Protein AF-Q3LVM0-F1 (afdb_monomer_lite)

Structure (mmCIF, N/CA/C/O backbone):
data_AF-Q3LVM0-F1
#
_entry.id   AF-Q3LVM0-F1
#
loop_
_atom_site.group_PDB
_atom_site.id
_atom_site.type_symbol
_atom_site.label_atom_id
_atom_site.label_alt_id
_atom_site.label_comp_id
_atom_site.label_asym_id
_atom_site.label_entity_id
_atom_site.label_seq_id
_atom_site.pdbx_PDB_ins_code
_atom_site.Cartn_x
_atom_site.Cartn_y
_atom_site.Cartn_z
_atom_site.occupancy
_atom_site.B_iso_or_equiv
_atom_site.auth_seq_id
_atom_site.auth_comp_id
_atom_site.auth_asym_id
_atom_sit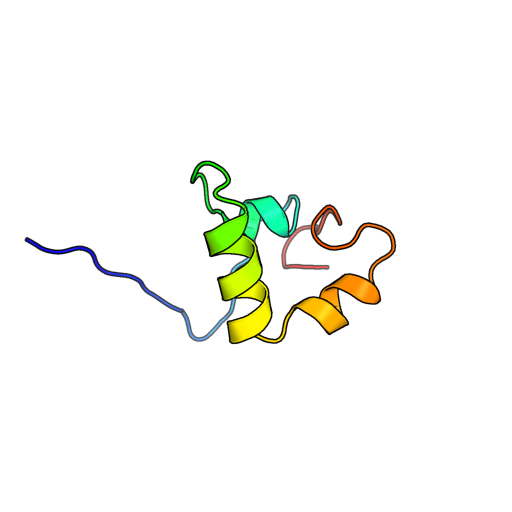e.auth_atom_id
_atom_site.pdbx_PDB_model_num
ATOM 1 N N . GLU A 1 1 ? -1.992 -19.673 -20.244 1.00 70.56 1 GLU A N 1
ATOM 2 C CA . GLU A 1 1 ? -1.318 -19.491 -18.938 1.00 70.56 1 GLU A CA 1
ATOM 3 C C . GLU A 1 1 ? -2.134 -18.541 -18.069 1.00 70.56 1 GLU A C 1
ATOM 5 O O . GLU A 1 1 ? -2.872 -17.738 -18.627 1.00 70.56 1 GLU A O 1
ATOM 10 N N . GLY A 1 2 ? -2.060 -18.663 -16.740 1.00 89.44 2 GLY A N 1
ATOM 11 C CA . GLY A 1 2 ? -2.766 -17.790 -15.788 1.00 89.44 2 GLY A CA 1
ATOM 12 C C . GLY A 1 2 ? -1.827 -16.818 -15.065 1.00 89.44 2 GLY A C 1
ATOM 13 O O . GLY A 1 2 ? -0.607 -16.956 -15.137 1.00 89.44 2 GLY A O 1
ATOM 14 N N . SER A 1 3 ? -2.391 -15.845 -14.347 1.00 93.56 3 SER A N 1
ATOM 15 C CA . SER A 1 3 ? -1.631 -14.882 -13.536 1.00 93.56 3 SER A CA 1
ATOM 16 C C . SER A 1 3 ? -1.134 -15.491 -12.219 1.00 93.56 3 SER A C 1
ATOM 18 O O . SER A 1 3 ? -1.837 -16.294 -11.608 1.00 93.56 3 SER A O 1
ATOM 20 N N . LYS A 1 4 ? 0.039 -15.055 -11.743 1.00 95.38 4 LYS A N 1
ATOM 21 C CA . LYS A 1 4 ? 0.616 -15.421 -10.435 1.00 95.38 4 LYS A CA 1
ATOM 22 C C . LYS A 1 4 ? 0.855 -14.158 -9.602 1.00 95.38 4 LYS A C 1
ATOM 24 O O . LYS A 1 4 ? 1.187 -13.119 -10.164 1.00 95.38 4 LYS A O 1
ATOM 29 N N . ALA A 1 5 ? 0.719 -14.266 -8.283 1.00 94.69 5 ALA A N 1
ATOM 30 C CA . ALA A 1 5 ? 1.100 -13.237 -7.314 1.00 94.69 5 ALA A CA 1
ATOM 31 C C . ALA A 1 5 ? 2.063 -13.853 -6.286 1.00 94.69 5 ALA A C 1
ATOM 33 O O . ALA A 1 5 ? 1.961 -15.046 -5.998 1.00 94.69 5 ALA A O 1
ATOM 34 N N . TYR A 1 6 ? 3.002 -13.062 -5.764 1.00 95.50 6 TYR A N 1
ATOM 35 C CA . TYR A 1 6 ? 4.025 -13.520 -4.822 1.00 95.50 6 TYR A CA 1
ATOM 36 C C . TYR A 1 6 ? 4.132 -12.566 -3.633 1.00 95.50 6 TYR A C 1
ATOM 38 O O . TYR A 1 6 ? 4.097 -11.351 -3.809 1.00 95.50 6 TYR A O 1
ATOM 46 N N . VAL A 1 7 ? 4.289 -13.136 -2.439 1.00 96.00 7 VAL A N 1
ATOM 47 C CA . VAL A 1 7 ? 4.521 -12.412 -1.187 1.00 96.00 7 VAL A CA 1
ATOM 48 C C . VAL A 1 7 ? 5.772 -13.005 -0.548 1.00 96.00 7 VAL A C 1
ATOM 50 O O . VAL A 1 7 ? 5.827 -14.206 -0.284 1.00 96.00 7 VAL A O 1
ATOM 53 N N . ALA A 1 8 ? 6.796 -12.177 -0.352 1.00 96.31 8 ALA A N 1
ATOM 54 C CA . ALA A 1 8 ? 8.065 -12.597 0.233 1.00 96.31 8 ALA A CA 1
ATOM 55 C C . ALA A 1 8 ? 7.985 -12.701 1.766 1.00 96.31 8 ALA A C 1
ATOM 57 O O . ALA A 1 8 ? 7.137 -12.074 2.395 1.00 96.31 8 ALA A O 1
ATOM 58 N N . GLN A 1 9 ? 8.914 -13.450 2.374 1.00 96.94 9 GLN A N 1
ATOM 59 C CA . GLN A 1 9 ? 9.056 -13.505 3.838 1.00 96.94 9 GLN A CA 1
ATOM 60 C C . GLN A 1 9 ? 9.467 -12.154 4.438 1.00 96.94 9 GLN A C 1
ATOM 62 O O . GLN A 1 9 ? 9.003 -11.789 5.514 1.00 96.94 9 GLN A O 1
ATOM 67 N N . SER A 1 10 ? 10.345 -11.421 3.749 1.00 94.44 10 SER A N 1
ATOM 68 C CA . SER A 1 10 ? 10.722 -10.058 4.121 1.00 94.44 10 SER A CA 1
ATOM 69 C C . SER A 1 10 ? 9.916 -9.071 3.279 1.00 94.44 10 SER A C 1
ATOM 71 O O . SER A 1 10 ? 9.975 -9.169 2.049 1.00 94.44 10 SER A O 1
ATOM 73 N N . PRO A 1 11 ? 9.172 -8.135 3.896 1.00 91.44 11 PRO A N 1
ATOM 74 C CA . PRO A 1 11 ? 8.411 -7.151 3.144 1.00 91.44 11 PRO A CA 1
ATOM 75 C C . PRO A 1 11 ? 9.359 -6.259 2.343 1.00 91.44 11 PRO A C 1
ATOM 77 O O . PRO A 1 11 ? 10.441 -5.889 2.805 1.00 91.44 11 PRO A O 1
ATOM 80 N N . TRP A 1 12 ? 8.932 -5.907 1.137 1.00 90.75 12 TRP A N 1
ATOM 81 C CA . TRP A 1 12 ? 9.609 -4.937 0.293 1.00 90.75 12 TRP A CA 1
ATOM 82 C C . TRP A 1 12 ? 8.602 -3.867 -0.107 1.00 90.75 12 TRP A C 1
ATOM 84 O O . TRP A 1 12 ? 7.535 -4.188 -0.628 1.00 90.75 12 TRP A O 1
ATOM 94 N N . ILE A 1 13 ? 8.941 -2.614 0.181 1.00 91.88 13 ILE A N 1
ATOM 95 C CA . ILE A 1 13 ? 8.081 -1.450 -0.016 1.00 91.88 13 ILE A CA 1
ATOM 96 C C . ILE A 1 13 ? 8.901 -0.388 -0.756 1.00 91.88 13 ILE A C 1
ATOM 98 O O . ILE A 1 13 ? 10.077 -0.184 -0.437 1.00 91.88 13 ILE A O 1
ATOM 102 N N . GLN A 1 14 ? 8.302 0.252 -1.758 1.00 91.94 14 GLN A N 1
ATOM 103 C CA . GLN A 1 14 ? 8.920 1.329 -2.527 1.00 91.94 14 GLN A CA 1
ATOM 104 C C . GLN A 1 14 ? 8.771 2.665 -1.799 1.00 91.94 14 GLN A C 1
ATOM 106 O O . GLN A 1 14 ? 7.735 2.935 -1.190 1.00 91.94 14 GLN A O 1
ATOM 111 N N . SER A 1 15 ? 9.776 3.529 -1.929 1.00 93.25 15 SER A N 1
ATOM 112 C CA . SER A 1 15 ? 9.642 4.932 -1.538 1.00 93.25 15 SER A CA 1
ATOM 113 C C . SER A 1 15 ? 8.542 5.591 -2.375 1.00 93.25 15 SER A C 1
ATOM 115 O O . SER A 1 15 ? 8.536 5.456 -3.599 1.00 93.25 15 SER A O 1
ATOM 117 N N . GLY A 1 16 ? 7.618 6.303 -1.739 1.00 94.31 16 GLY A N 1
ATOM 118 C CA . GLY A 1 16 ? 6.433 6.850 -2.407 1.00 94.31 16 GLY A CA 1
ATOM 119 C C . GLY A 1 16 ? 5.227 6.881 -1.479 1.00 94.31 16 GLY A C 1
ATOM 120 O O . GLY A 1 16 ? 5.385 6.770 -0.266 1.00 94.31 16 GLY A O 1
ATOM 121 N N . LYS A 1 17 ? 4.018 7.048 -2.020 1.00 96.81 17 LYS A N 1
ATOM 122 C CA . LYS A 1 17 ? 2.803 6.983 -1.197 1.00 96.81 17 LYS A CA 1
ATOM 123 C C . LYS A 1 17 ? 2.447 5.539 -0.857 1.00 96.81 17 LYS A C 1
ATOM 125 O O . LYS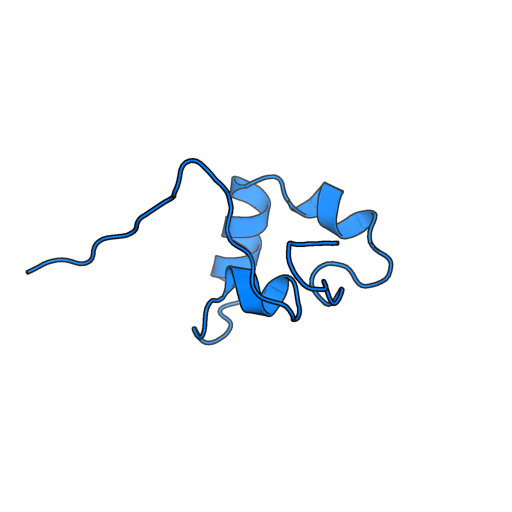 A 1 17 ? 2.789 4.605 -1.590 1.00 96.81 17 LYS A O 1
ATOM 130 N N . ILE A 1 18 ? 1.707 5.353 0.233 1.00 96.75 18 ILE A N 1
ATOM 131 C CA . ILE A 1 18 ? 1.130 4.048 0.579 1.00 96.75 18 ILE A CA 1
ATOM 132 C C . ILE A 1 18 ? 0.149 3.597 -0.517 1.00 96.75 18 ILE A C 1
ATOM 134 O O . ILE A 1 18 ? 0.220 2.448 -0.949 1.00 96.75 18 ILE A O 1
ATOM 138 N N . GLU A 1 19 ? -0.689 4.505 -1.031 1.00 97.94 19 GLU A N 1
ATOM 139 C CA . GLU A 1 19 ? -1.607 4.236 -2.151 1.00 97.94 19 GLU A CA 1
ATOM 140 C C . GLU A 1 19 ? -0.873 3.675 -3.380 1.00 97.94 19 GLU A C 1
ATOM 142 O O . GLU A 1 19 ? -1.271 2.642 -3.921 1.00 97.94 19 GLU A O 1
ATOM 147 N N . ASP A 1 20 ? 0.252 4.285 -3.766 1.00 97.31 20 ASP A N 1
ATOM 148 C CA . ASP A 1 20 ? 1.053 3.844 -4.915 1.00 97.31 20 ASP A CA 1
ATOM 149 C C . ASP A 1 20 ? 1.612 2.426 -4.711 1.00 97.31 20 ASP A C 1
ATOM 151 O O . ASP A 1 20 ? 1.634 1.615 -5.642 1.00 97.31 20 ASP A O 1
ATOM 155 N N . ASN A 1 21 ? 2.026 2.095 -3.483 1.00 96.19 21 ASN A N 1
ATOM 156 C CA . ASN A 1 21 ? 2.516 0.763 -3.129 1.00 96.19 21 ASN A CA 1
ATOM 157 C C . ASN A 1 21 ? 1.407 -0.300 -3.166 1.00 96.19 21 ASN A C 1
ATOM 159 O O . ASN A 1 21 ? 1.665 -1.432 -3.578 1.00 96.19 21 ASN A O 1
ATOM 163 N N . ILE A 1 22 ? 0.179 0.051 -2.772 1.00 97.12 22 ILE A N 1
ATOM 164 C CA . ILE A 1 22 ? -0.981 -0.854 -2.820 1.00 97.12 22 ILE A CA 1
ATOM 165 C C . ILE A 1 22 ? -1.455 -1.058 -4.266 1.00 97.12 22 ILE A C 1
ATOM 167 O O . ILE A 1 22 ? -1.747 -2.186 -4.670 1.00 97.12 22 ILE A O 1
ATOM 171 N N . LEU A 1 23 ? -1.529 0.015 -5.060 1.00 97.81 23 LEU A N 1
ATOM 172 C CA . LEU A 1 23 ? -1.955 -0.040 -6.461 1.00 97.81 23 LEU A CA 1
ATOM 173 C C . LEU A 1 23 ? -0.916 -0.714 -7.358 1.00 97.81 23 LEU A C 1
ATOM 175 O O . LEU A 1 23 ? -1.279 -1.399 -8.318 1.00 97.81 23 LEU A O 1
ATOM 179 N N . PHE A 1 24 ? 0.366 -0.521 -7.053 1.00 96.06 24 PHE A N 1
ATOM 180 C CA . PHE A 1 24 ? 1.498 -1.107 -7.762 1.00 96.06 24 PHE A CA 1
ATOM 181 C C . PHE A 1 24 ? 1.414 -0.904 -9.289 1.00 96.06 24 PHE A C 1
ATOM 183 O O . PHE A 1 24 ? 1.511 -1.846 -10.078 1.00 96.06 24 PHE A O 1
ATOM 190 N N . GLY A 1 25 ? 1.166 0.344 -9.704 1.00 95.31 25 GLY A N 1
ATOM 191 C CA . GLY A 1 25 ? 1.056 0.754 -11.110 1.00 95.31 25 GLY A CA 1
ATOM 192 C C . GLY A 1 25 ? -0.297 0.478 -11.778 1.00 95.31 25 GLY A C 1
ATOM 193 O O . GLY A 1 25 ? -0.447 0.742 -12.970 1.00 95.31 25 GLY A O 1
ATOM 194 N N . ARG A 1 26 ? -1.288 -0.049 -11.048 1.00 96.81 26 ARG A N 1
ATOM 195 C CA . ARG A 1 26 ? -2.671 -0.160 -11.537 1.00 96.81 26 ARG A CA 1
ATOM 196 C C . ARG A 1 26 ? -3.412 1.164 -11.384 1.00 96.81 26 ARG A C 1
ATOM 198 O O . ARG A 1 26 ? -3.159 1.921 -10.454 1.00 96.81 26 ARG A O 1
ATOM 205 N N . GLU A 1 27 ? -4.368 1.405 -12.274 1.00 97.88 27 GLU A N 1
ATOM 206 C CA . GLU A 1 27 ? -5.305 2.518 -12.122 1.00 97.88 27 GLU A CA 1
ATOM 207 C C . GLU A 1 27 ? -6.189 2.329 -10.882 1.00 97.88 27 GLU A C 1
ATOM 209 O O . GLU A 1 27 ? -6.509 1.203 -10.486 1.00 97.88 27 GLU A O 1
ATOM 214 N N . MET A 1 28 ? -6.590 3.447 -10.276 1.00 98.12 28 MET A N 1
ATOM 215 C CA . MET A 1 28 ? -7.448 3.451 -9.097 1.00 98.12 28 MET A CA 1
ATOM 216 C C . MET A 1 28 ? -8.869 2.981 -9.439 1.00 98.12 28 MET A C 1
ATOM 218 O O . MET A 1 28 ? -9.608 3.657 -10.154 1.00 98.12 28 MET A O 1
ATOM 222 N N . ASP A 1 29 ? -9.275 1.871 -8.826 1.00 98.44 29 ASP A N 1
ATOM 223 C CA . ASP A 1 29 ? -10.667 1.440 -8.686 1.00 98.44 29 ASP A CA 1
ATOM 224 C C . ASP A 1 29 ? -11.054 1.598 -7.213 1.00 98.44 29 ASP A C 1
ATOM 226 O O . ASP A 1 29 ? -10.677 0.775 -6.377 1.00 98.44 29 ASP A O 1
ATOM 230 N N . ARG A 1 30 ? -11.784 2.674 -6.894 1.00 98.00 30 ARG A N 1
ATOM 231 C CA . ARG A 1 30 ? -12.100 3.047 -5.505 1.00 98.00 30 ARG A CA 1
ATOM 232 C C . ARG A 1 30 ? -12.885 1.966 -4.766 1.00 98.00 30 ARG A C 1
ATOM 234 O O . ARG A 1 30 ? -12.586 1.688 -3.611 1.00 98.00 30 ARG A O 1
ATOM 241 N N . GLU A 1 31 ? -13.848 1.320 -5.423 1.00 98.44 31 GLU A N 1
ATOM 242 C CA . GLU A 1 31 ? -14.668 0.293 -4.772 1.00 98.44 31 GLU A CA 1
ATOM 243 C C . GLU A 1 31 ? -13.819 -0.930 -4.413 1.00 98.44 31 GLU A C 1
ATOM 245 O O . GLU A 1 31 ? -13.913 -1.475 -3.309 1.00 98.44 31 GLU A O 1
ATOM 250 N N . ARG A 1 32 ? -12.964 -1.370 -5.341 1.00 98.31 32 ARG A N 1
ATOM 251 C CA . ARG A 1 32 ? -12.044 -2.477 -5.087 1.00 98.31 32 ARG A CA 1
ATOM 252 C C . ARG A 1 32 ? -11.009 -2.110 -4.030 1.00 98.31 32 ARG A C 1
ATOM 254 O O . ARG A 1 32 ? -10.727 -2.936 -3.165 1.00 98.31 32 ARG A O 1
ATOM 261 N N . TYR A 1 33 ? -10.441 -0.915 -4.117 1.00 98.62 33 TYR A N 1
ATOM 262 C CA . TYR A 1 33 ? -9.419 -0.430 -3.201 1.00 98.62 33 TYR A CA 1
ATOM 263 C C . TYR A 1 33 ? -9.949 -0.391 -1.761 1.00 98.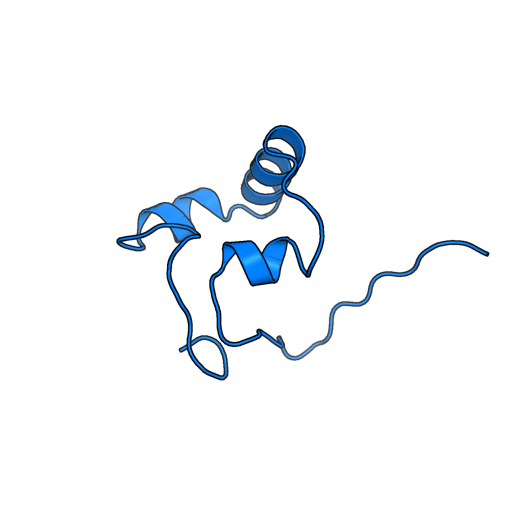62 33 TYR A C 1
ATOM 265 O O . TYR A 1 33 ? -9.370 -1.034 -0.888 1.00 98.62 33 TYR A O 1
ATOM 273 N N . ASP A 1 34 ? -11.127 0.199 -1.536 1.00 98.25 34 ASP A N 1
ATOM 274 C CA . ASP A 1 34 ? -11.762 0.257 -0.214 1.00 98.25 34 ASP A CA 1
ATOM 275 C C . ASP A 1 34 ? -12.082 -1.134 0.356 1.00 98.25 34 ASP A C 1
ATOM 277 O O . ASP A 1 34 ? -11.930 -1.368 1.561 1.00 98.25 34 ASP A O 1
ATOM 281 N N . LYS A 1 35 ? -12.491 -2.085 -0.499 1.00 98.50 35 LYS A N 1
ATOM 282 C CA . LYS A 1 35 ? -12.701 -3.488 -0.100 1.00 98.50 35 LYS A CA 1
ATOM 283 C C . LYS A 1 35 ? -11.398 -4.175 0.303 1.00 98.50 35 L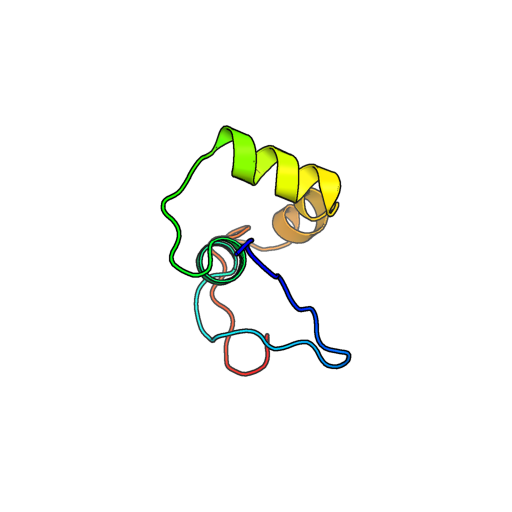YS A C 1
ATOM 285 O O . LYS A 1 35 ? -11.411 -4.956 1.251 1.00 98.50 35 LYS A O 1
ATOM 290 N N . VAL A 1 36 ? -10.288 -3.905 -0.389 1.00 98.12 36 VAL A N 1
ATOM 291 C CA . VAL A 1 36 ? -8.967 -4.439 -0.014 1.00 98.12 36 VAL A CA 1
ATOM 292 C C . VAL A 1 36 ? -8.508 -3.843 1.313 1.00 98.12 36 VAL A C 1
ATOM 294 O O . VAL A 1 36 ? -8.081 -4.598 2.181 1.00 98.12 36 VAL A O 1
ATOM 297 N N . LEU A 1 37 ? -8.654 -2.529 1.515 1.00 98.31 37 LEU A N 1
ATOM 298 C CA . LEU A 1 37 ? -8.300 -1.889 2.785 1.00 98.31 37 LEU A CA 1
ATOM 299 C C . LEU A 1 37 ? -9.083 -2.475 3.965 1.00 98.31 37 LEU A C 1
ATOM 301 O O . LEU A 1 37 ? -8.507 -2.712 5.024 1.00 98.31 37 LEU A O 1
ATOM 305 N N . GLU A 1 38 ? -10.377 -2.747 3.779 1.00 98.00 38 GLU A N 1
ATOM 306 C CA . GLU A 1 38 ? -11.203 -3.426 4.783 1.00 98.00 38 GLU A CA 1
ATOM 307 C C . GLU A 1 38 ? -10.729 -4.866 5.029 1.00 98.00 38 GLU A C 1
ATOM 309 O O . GLU A 1 38 ? -10.474 -5.252 6.168 1.00 98.00 38 GLU A O 1
ATOM 314 N N . ALA A 1 39 ? -10.559 -5.658 3.965 1.00 98.25 39 ALA A N 1
ATOM 315 C CA . ALA A 1 39 ? -10.164 -7.063 4.067 1.00 98.25 39 ALA A CA 1
ATOM 316 C C . ALA A 1 39 ? -8.778 -7.247 4.709 1.00 98.25 39 ALA A C 1
ATOM 318 O O . ALA A 1 39 ? -8.549 -8.231 5.410 1.00 98.25 39 ALA A O 1
ATOM 319 N N . CYS A 1 40 ? -7.869 -6.295 4.495 1.00 97.62 40 CYS A N 1
ATOM 320 C CA . CYS A 1 40 ? -6.543 -6.258 5.108 1.00 97.62 40 CYS A CA 1
ATOM 321 C C . CYS A 1 40 ? -6.520 -5.533 6.465 1.00 97.62 40 CYS A C 1
ATOM 323 O O . CYS A 1 40 ? -5.453 -5.422 7.058 1.00 97.62 40 CYS A O 1
ATOM 325 N N . SER A 1 41 ? -7.671 -5.061 6.965 1.00 97.75 41 SER A N 1
ATOM 326 C CA . SER A 1 41 ? -7.809 -4.315 8.227 1.00 97.75 41 SER A CA 1
ATOM 327 C C . SER A 1 41 ? -6.953 -3.043 8.320 1.00 97.75 41 SER A C 1
ATOM 329 O O . SER A 1 41 ? -6.661 -2.578 9.415 1.00 97.75 41 SER A O 1
ATOM 331 N N . LEU A 1 42 ? -6.608 -2.435 7.181 1.00 97.75 42 LEU A N 1
ATOM 332 C CA . LEU A 1 42 ? -5.692 -1.292 7.109 1.00 97.75 42 LEU A CA 1
ATOM 333 C C . LEU A 1 42 ? -6.343 0.049 7.459 1.00 97.75 42 LEU A C 1
ATOM 335 O O . LEU A 1 42 ? -5.636 1.009 7.735 1.00 97.75 42 LEU A O 1
ATOM 339 N N . LYS A 1 43 ? -7.677 0.162 7.449 1.00 97.06 43 LYS A N 1
ATOM 340 C CA . LYS A 1 43 ? -8.352 1.465 7.610 1.00 97.06 43 LYS A CA 1
ATOM 341 C C . LYS A 1 43 ? -7.968 2.189 8.900 1.00 97.06 43 LYS A C 1
ATOM 343 O O . LYS A 1 43 ? -7.607 3.358 8.849 1.00 97.06 43 LYS A O 1
ATOM 348 N N . LYS A 1 44 ? -7.975 1.482 10.033 1.00 95.81 44 LYS A N 1
ATOM 349 C CA . LYS A 1 44 ? -7.591 2.060 11.330 1.00 95.81 44 LYS A CA 1
ATOM 350 C C . LYS A 1 44 ? -6.122 2.475 11.362 1.00 95.81 44 LYS A C 1
ATOM 352 O O . LYS A 1 44 ? -5.801 3.512 11.927 1.00 95.81 44 LYS A O 1
ATOM 357 N N . ASP A 1 45 ? -5.248 1.692 10.735 1.00 96.62 45 ASP A N 1
ATOM 358 C CA . ASP A 1 45 ? -3.819 2.008 10.642 1.00 96.62 45 ASP A CA 1
ATOM 359 C C . ASP A 1 45 ? -3.553 3.204 9.721 1.00 96.62 45 ASP A C 1
ATOM 361 O O . ASP A 1 45 ? -2.587 3.928 9.915 1.00 96.62 45 ASP A O 1
ATOM 365 N N . LEU A 1 46 ? -4.405 3.448 8.725 1.00 97.25 46 LEU A N 1
ATOM 366 C CA . LEU A 1 46 ? -4.322 4.645 7.891 1.00 97.25 46 LEU A CA 1
ATOM 367 C C . LEU A 1 46 ? -4.884 5.876 8.617 1.00 97.25 46 LEU A C 1
ATOM 369 O O . LEU A 1 46 ? -4.324 6.958 8.483 1.00 97.25 46 LEU A O 1
ATOM 373 N N . GLU A 1 47 ? -5.936 5.728 9.427 1.00 96.56 47 GLU A N 1
ATOM 374 C CA . GLU A 1 47 ? -6.548 6.827 10.196 1.00 96.56 47 GLU A CA 1
ATOM 375 C C . GLU A 1 47 ? -5.587 7.500 11.190 1.00 96.56 47 GLU A C 1
ATOM 377 O O . GLU A 1 47 ? -5.739 8.689 11.472 1.00 96.56 47 GLU A O 1
ATOM 382 N N . ILE A 1 48 ? -4.590 6.778 11.719 1.00 96.44 48 ILE A N 1
ATOM 383 C CA . ILE A 1 48 ? -3.592 7.368 12.632 1.00 96.44 48 ILE A CA 1
ATOM 384 C C . ILE A 1 48 ? -2.554 8.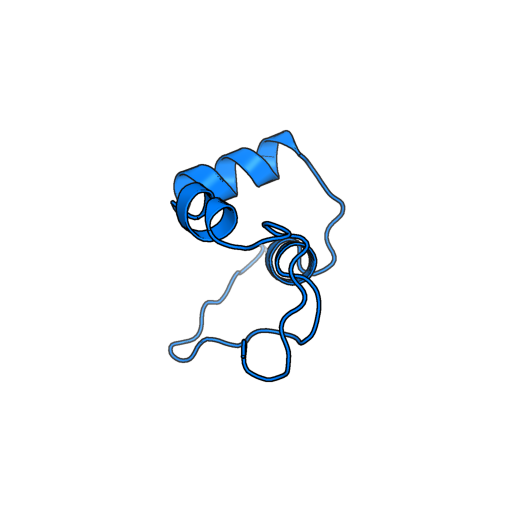232 11.899 1.00 96.44 48 ILE A C 1
ATOM 386 O O . ILE A 1 48 ? -1.851 9.015 12.540 1.00 96.44 48 ILE A O 1
ATOM 390 N N . LEU A 1 49 ? -2.417 8.079 10.578 1.00 95.00 49 LEU A N 1
ATOM 391 C CA . LEU A 1 49 ? -1.471 8.842 9.772 1.00 95.00 49 LEU A CA 1
ATOM 392 C C . LEU A 1 49 ? -2.102 10.171 9.356 1.00 95.00 49 LEU A C 1
ATOM 394 O O . LEU A 1 49 ? -3.201 10.203 8.807 1.00 95.00 49 LEU A O 1
ATOM 398 N N . SER A 1 50 ? -1.370 11.276 9.521 1.00 93.19 50 SER A N 1
ATOM 399 C CA . SER A 1 50 ? -1.866 12.630 9.219 1.00 93.19 50 SER A CA 1
ATOM 400 C C . SER A 1 50 ? -2.391 12.812 7.788 1.00 93.19 50 SER A C 1
ATOM 402 O O . SER A 1 50 ? -3.203 13.702 7.548 1.00 93.19 50 SER A O 1
ATOM 404 N N . PHE A 1 51 ? -1.922 11.992 6.841 1.00 96.44 51 PHE A N 1
ATOM 405 C CA . PHE A 1 51 ? -2.330 12.029 5.435 1.00 96.44 51 PHE A CA 1
ATOM 406 C C . PHE A 1 51 ? -2.960 10.714 4.958 1.00 96.44 51 PHE A C 1
ATOM 408 O O . PHE A 1 51 ? -3.104 10.516 3.754 1.00 96.44 51 PHE A O 1
ATOM 415 N N . GLY A 1 52 ? -3.325 9.803 5.866 1.00 97.19 52 GLY A N 1
ATOM 416 C CA . GLY A 1 52 ? -3.884 8.506 5.491 1.00 97.19 52 GLY A CA 1
ATOM 417 C C . GLY A 1 52 ? -2.956 7.720 4.564 1.00 97.19 52 GLY A C 1
ATOM 418 O O . GLY A 1 52 ? -1.738 7.681 4.758 1.00 97.19 52 GLY A O 1
ATOM 419 N N . ASP A 1 53 ? -3.523 7.142 3.509 1.00 97.31 53 ASP A N 1
ATOM 420 C CA . ASP A 1 53 ? -2.788 6.424 2.461 1.00 97.31 53 ASP A CA 1
ATOM 421 C C . ASP A 1 53 ? -1.998 7.329 1.499 1.00 97.31 53 ASP A C 1
ATOM 423 O O . ASP A 1 53 ? -1.154 6.848 0.740 1.00 97.31 53 ASP A O 1
ATOM 427 N N . GLN A 1 54 ? -2.196 8.647 1.572 1.00 97.88 54 GLN A N 1
ATOM 428 C CA . GLN A 1 54 ? -1.384 9.636 0.859 1.00 97.88 54 GLN A CA 1
ATOM 429 C C . GLN A 1 54 ? -0.076 9.958 1.594 1.00 97.88 54 GLN A C 1
ATOM 431 O O . GLN A 1 54 ? 0.733 10.742 1.090 1.00 97.88 54 GLN A O 1
ATOM 436 N N . THR A 1 55 ? 0.152 9.364 2.769 1.00 96.50 55 THR A N 1
ATOM 437 C CA . THR A 1 55 ? 1.417 9.477 3.501 1.00 96.50 55 THR A CA 1
ATOM 438 C C . THR A 1 55 ? 2.565 8.941 2.650 1.00 96.50 55 THR A C 1
ATOM 440 O O . THR A 1 55 ? 2.502 7.827 2.127 1.00 96.50 55 THR A O 1
ATOM 443 N N . VAL A 1 56 ? 3.616 9.751 2.509 1.00 94.56 56 VAL A N 1
ATOM 444 C CA . VAL A 1 56 ? 4.842 9.375 1.800 1.00 94.56 56 VAL 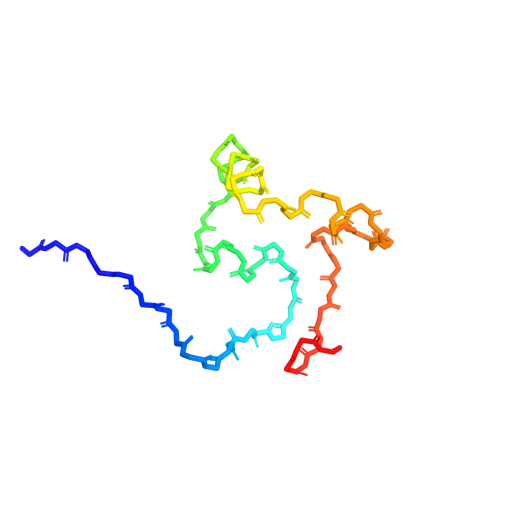A CA 1
ATOM 445 C C . VAL A 1 56 ? 5.767 8.648 2.764 1.00 94.56 56 VAL A C 1
ATOM 447 O O . VAL A 1 56 ? 6.087 9.174 3.828 1.00 94.56 56 VAL A O 1
ATOM 450 N N . ILE A 1 57 ? 6.211 7.463 2.366 1.00 90.94 57 ILE A N 1
ATOM 451 C CA . ILE A 1 57 ? 7.176 6.637 3.088 1.00 90.94 57 ILE A CA 1
ATOM 452 C C . ILE A 1 57 ? 8.529 6.656 2.371 1.00 90.94 57 ILE A C 1
ATOM 454 O O . ILE A 1 57 ? 8.596 6.676 1.136 1.00 90.94 57 ILE A O 1
ATOM 458 N N . GLY A 1 58 ? 9.611 6.691 3.149 1.00 85.44 58 GLY A N 1
ATOM 459 C CA . GLY A 1 58 ? 10.979 6.650 2.649 1.00 85.44 58 GLY A CA 1
ATOM 460 C C . GLY A 1 58 ? 11.449 5.231 2.325 1.00 85.44 58 GLY A C 1
ATOM 461 O O . GLY A 1 58 ? 10.679 4.265 2.318 1.00 85.44 58 GLY A O 1
ATOM 462 N N . GLU A 1 59 ? 12.752 5.089 2.064 1.00 73.44 59 GLU A N 1
ATOM 463 C CA . GLU A 1 59 ? 13.348 3.769 1.846 1.00 73.44 59 GLU A CA 1
ATOM 464 C C . GLU A 1 59 ? 13.088 2.852 3.049 1.00 73.44 59 GLU A C 1
ATOM 466 O O . GLU A 1 59 ? 13.321 3.224 4.198 1.00 73.44 59 GLU A O 1
ATOM 471 N N . ARG A 1 60 ? 12.660 1.614 2.764 1.00 64.44 60 ARG A N 1
ATOM 472 C CA . ARG A 1 60 ? 12.350 0.569 3.760 1.00 64.44 60 ARG A CA 1
ATOM 473 C C . ARG A 1 60 ? 11.123 0.846 4.641 1.00 64.44 60 ARG A C 1
ATOM 475 O O . ARG A 1 60 ? 10.962 0.162 5.647 1.00 64.44 60 ARG A O 1
ATOM 482 N N . GLY A 1 61 ? 10.244 1.769 4.246 1.00 58.47 61 GLY A N 1
ATOM 483 C CA . GLY A 1 61 ? 8.984 2.013 4.956 1.00 58.47 61 GLY A CA 1
ATOM 484 C C . GLY A 1 61 ? 9.152 2.765 6.279 1.00 58.47 61 GLY A C 1
ATOM 485 O O . GLY A 1 61 ? 8.403 2.497 7.216 1.00 58.47 61 GLY A O 1
ATOM 486 N N . ILE A 1 62 ? 10.148 3.657 6.354 1.00 56.81 62 ILE A N 1
ATOM 487 C CA . ILE A 1 62 ? 10.430 4.557 7.488 1.00 56.81 62 ILE A CA 1
ATOM 488 C C . ILE A 1 62 ? 10.145 6.002 7.074 1.00 56.81 62 ILE A C 1
ATOM 490 O O . ILE A 1 62 ? 10.423 6.342 5.898 1.00 56.81 62 ILE A O 1
#

Foldseek 3Di:
DDDDDDDDPQDAADFAFLVCRVCVPPDDDPVVVVVVCVVVVCQVVQVVDPRRRNDTAGGPRD

Organism: Taraxacum officinale (NCBI:txid50225)

InterPro domains:
  IPR027417 P-loop containing nucleoside triphosphate hydrolase [G3DSA:3.40.50.300] (1-62)
  IPR027417 P-loop containing nucleoside triphosphate hydrolase [SSF52540] (4-62)
  IPR050173 ATP-binding cassette transporter C-like [PTHR24223] (2-62)

Secondary structure (DSSP, 8-state):
--------SS----SEEHHHHHHTTPPP-HHHHHHHHHHTT-HHHHHTSTTGGG-EE-GGG-

Radius of gyration: 12.66 Å; chains: 1; bounding box: 28×32×32 Å

Sequence (62 aa):
EGSKAYVAQSPWIQSGKIEDNILFGREMDRERYDKVLEACSLKKDLEILSFGDQTVIGERGI

pLDDT: mean 93.42, std 9.05, range [56.81, 98.62]